Protein AF-A0A6C0EA85-F1 (afdb_monomer_lite)

Radius of gyration: 27.53 Å; chains: 1; boundin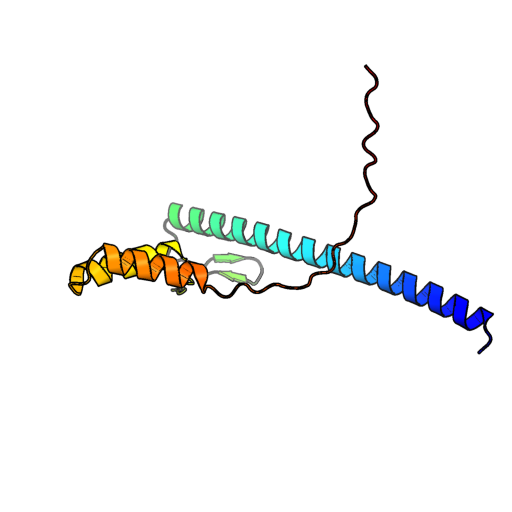g box: 64×63×74 Å

Structure (mmCIF, N/CA/C/O backbone):
data_AF-A0A6C0EA85-F1
#
_entry.id   AF-A0A6C0EA85-F1
#
loop_
_atom_site.group_PDB
_atom_site.id
_atom_site.type_symbol
_atom_site.label_atom_id
_atom_site.label_alt_id
_atom_site.label_comp_id
_atom_site.label_asym_id
_atom_site.label_entity_id
_atom_site.label_seq_id
_atom_site.pdbx_PDB_ins_code
_atom_site.Cartn_x
_atom_site.Cartn_y
_atom_site.Cartn_z
_atom_site.occupancy
_atom_site.B_iso_or_equiv
_atom_site.auth_seq_id
_atom_site.auth_comp_id
_atom_site.auth_asym_id
_atom_site.auth_atom_id
_atom_site.pdbx_PDB_model_num
ATOM 1 N N . MET A 1 1 ? 34.784 -7.554 -34.253 1.00 59.62 1 MET A N 1
ATOM 2 C CA . MET A 1 1 ? 33.669 -6.626 -34.533 1.00 59.62 1 MET A CA 1
ATOM 3 C C . MET A 1 1 ? 34.248 -5.266 -34.846 1.00 59.62 1 MET A C 1
ATOM 5 O O . MET A 1 1 ? 35.192 -4.867 -34.167 1.00 59.62 1 MET A O 1
ATOM 9 N N . SER A 1 2 ? 33.748 -4.590 -35.878 1.00 88.00 2 SER A N 1
ATOM 10 C CA . SER A 1 2 ? 34.237 -3.248 -36.215 1.00 88.00 2 SER A CA 1
ATOM 11 C C . SER A 1 2 ? 33.646 -2.200 -35.268 1.00 88.00 2 SER A C 1
ATOM 13 O O . SER A 1 2 ? 32.579 -2.397 -34.689 1.00 88.00 2 SER A O 1
ATOM 15 N N . GLU A 1 3 ? 34.315 -1.058 -35.119 1.00 86.94 3 GLU A N 1
ATOM 16 C CA . GLU A 1 3 ? 33.818 0.051 -34.295 1.00 86.94 3 GLU A CA 1
ATOM 17 C C . GLU A 1 3 ? 32.423 0.533 -34.742 1.00 86.94 3 GLU A C 1
ATOM 19 O O . GLU A 1 3 ? 31.570 0.859 -33.914 1.00 86.94 3 GLU A O 1
ATOM 24 N N . ALA A 1 4 ? 32.159 0.522 -36.052 1.00 87.00 4 ALA A N 1
ATOM 25 C CA . ALA A 1 4 ? 30.866 0.895 -36.621 1.00 87.00 4 ALA A CA 1
ATOM 26 C C . ALA A 1 4 ? 29.755 -0.101 -36.246 1.00 87.00 4 ALA A C 1
ATOM 28 O O . ALA A 1 4 ? 28.632 0.297 -35.933 1.00 87.00 4 ALA A O 1
ATOM 29 N N . GLU A 1 5 ? 30.078 -1.392 -36.223 1.00 90.25 5 GLU A N 1
ATOM 30 C CA . GLU A 1 5 ? 29.161 -2.453 -35.812 1.00 90.25 5 GLU A CA 1
ATOM 31 C C . GLU A 1 5 ? 28.829 -2.354 -34.318 1.00 90.25 5 GLU A C 1
ATOM 33 O O . GLU A 1 5 ? 27.658 -2.395 -33.940 1.00 90.25 5 GLU A O 1
ATOM 38 N N . THR A 1 6 ? 29.834 -2.097 -33.477 1.00 89.44 6 THR A N 1
ATOM 39 C CA . THR A 1 6 ? 29.648 -1.874 -32.036 1.00 89.44 6 THR A CA 1
ATOM 40 C C . THR A 1 6 ? 28.769 -0.652 -31.754 1.00 89.44 6 THR A C 1
ATOM 42 O O . THR A 1 6 ? 27.863 -0.728 -30.924 1.00 89.44 6 THR A O 1
ATOM 45 N N . LYS A 1 7 ? 28.966 0.467 -32.470 1.00 89.50 7 LYS A N 1
ATOM 46 C CA . LYS A 1 7 ? 28.119 1.670 -32.333 1.00 89.50 7 LYS A CA 1
ATOM 47 C C . LYS A 1 7 ? 26.664 1.404 -32.728 1.00 89.50 7 LYS A C 1
ATOM 49 O O . LYS A 1 7 ? 25.753 1.888 -32.055 1.00 89.50 7 LYS A O 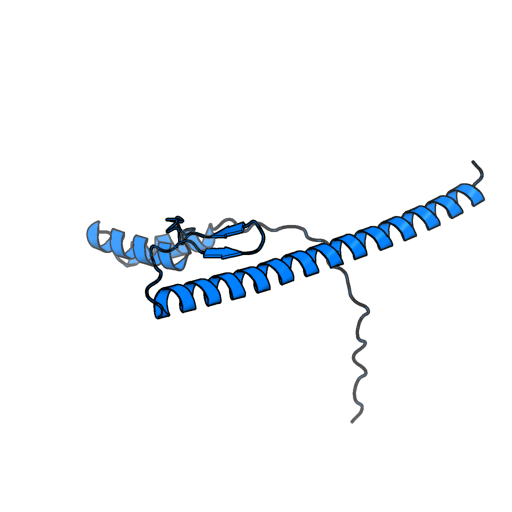1
ATOM 54 N N . ARG A 1 8 ? 26.430 0.610 -33.778 1.00 94.25 8 ARG A N 1
ATOM 55 C CA . ARG A 1 8 ? 25.077 0.210 -34.199 1.00 94.25 8 ARG A CA 1
ATOM 56 C C . ARG A 1 8 ? 24.386 -0.643 -33.135 1.00 94.25 8 ARG A C 1
ATO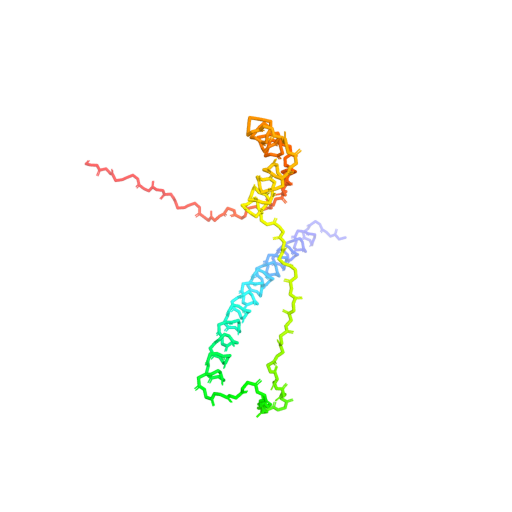M 58 O O . ARG A 1 8 ? 23.264 -0.324 -32.744 1.00 94.25 8 ARG A O 1
ATOM 65 N N . LEU A 1 9 ? 25.073 -1.674 -32.641 1.00 93.81 9 LEU A N 1
ATOM 66 C CA . LEU A 1 9 ? 24.553 -2.580 -31.613 1.00 93.81 9 LEU A CA 1
ATOM 67 C C . LEU A 1 9 ? 24.247 -1.841 -30.308 1.00 93.81 9 LEU A C 1
ATOM 69 O O . LEU A 1 9 ? 23.198 -2.063 -29.709 1.00 93.81 9 LEU A O 1
ATOM 73 N N . LEU A 1 10 ? 25.106 -0.899 -29.908 1.00 88.69 10 LEU A N 1
ATOM 74 C CA . LEU A 1 10 ? 24.850 -0.041 -28.753 1.00 88.69 10 LEU A CA 1
ATOM 75 C C . LEU A 1 10 ? 23.571 0.788 -28.941 1.00 88.69 10 LEU A C 1
ATOM 77 O O . LEU A 1 10 ? 22.728 0.838 -28.048 1.00 88.69 10 LEU A O 1
ATOM 81 N N . GLY A 1 11 ? 23.389 1.405 -30.111 1.00 92.94 11 GLY A N 1
ATOM 82 C CA . GLY A 1 11 ? 22.188 2.188 -30.405 1.00 92.94 11 GLY A CA 1
ATOM 83 C C . GLY A 1 11 ? 20.902 1.353 -30.433 1.00 92.94 11 GLY A C 1
ATOM 84 O O . GLY A 1 11 ? 19.840 1.838 -30.043 1.00 92.94 11 GLY A O 1
ATOM 85 N N . GLU A 1 12 ? 20.959 0.104 -30.896 1.00 94.81 12 GLU A N 1
ATOM 86 C CA . GLU A 1 12 ? 19.835 -0.844 -30.838 1.00 94.81 12 GLU A CA 1
ATOM 87 C C . GLU A 1 12 ? 19.538 -1.291 -29.400 1.00 94.81 12 GLU A C 1
ATOM 89 O O . GLU A 1 12 ? 18.375 -1.284 -28.986 1.00 94.81 12 GLU A O 1
ATOM 94 N N . ALA A 1 13 ? 20.573 -1.591 -28.613 1.00 86.81 13 ALA A N 1
ATOM 95 C CA . ALA A 1 13 ? 20.437 -1.986 -27.215 1.00 86.81 13 ALA A CA 1
ATOM 96 C C . ALA A 1 13 ? 19.820 -0.869 -26.360 1.00 86.81 13 ALA A C 1
ATOM 98 O O . ALA A 1 13 ? 18.867 -1.119 -25.626 1.00 86.81 13 ALA A O 1
ATOM 99 N N . VAL A 1 14 ? 20.291 0.376 -26.507 1.00 90.81 14 VAL A N 1
ATOM 100 C CA . VAL A 1 14 ? 19.754 1.534 -25.768 1.00 90.81 14 VAL A CA 1
ATOM 101 C C . VAL A 1 14 ? 18.287 1.784 -26.120 1.00 90.81 14 VAL A C 1
ATOM 103 O O . VAL A 1 14 ? 17.464 1.972 -25.226 1.00 90.81 14 VAL A O 1
ATOM 106 N N . ARG A 1 15 ? 17.921 1.736 -27.408 1.00 94.44 15 ARG A N 1
ATOM 107 C CA . ARG A 1 15 ? 16.521 1.907 -27.838 1.00 94.44 15 ARG A CA 1
ATOM 108 C C . ARG A 1 15 ? 15.617 0.802 -27.300 1.00 94.44 15 ARG A C 1
ATOM 110 O O . ARG A 1 15 ? 14.520 1.094 -26.830 1.00 94.44 15 ARG A O 1
ATOM 117 N N . SER A 1 16 ? 16.090 -0.442 -27.339 1.00 92.19 16 SER A N 1
ATOM 118 C CA . SER A 1 16 ? 15.349 -1.596 -26.821 1.00 92.19 16 SER A CA 1
ATOM 119 C C . SER A 1 16 ? 15.153 -1.498 -25.311 1.00 92.19 16 SER A C 1
ATOM 121 O O . SER A 1 16 ? 14.049 -1.723 -24.822 1.00 92.19 16 SER A O 1
ATOM 123 N N . TRP A 1 17 ? 16.190 -1.086 -24.577 1.00 92.88 17 TRP A N 1
ATOM 124 C CA . TRP A 1 17 ? 16.109 -0.874 -23.135 1.00 92.88 17 TRP A CA 1
ATOM 125 C C . TRP A 1 17 ? 15.090 0.215 -22.778 1.00 92.88 17 TRP A C 1
ATOM 127 O O . TRP A 1 17 ? 14.185 -0.046 -21.995 1.00 92.88 17 TRP A O 1
ATOM 137 N N . ILE A 1 18 ? 15.154 1.390 -23.422 1.00 94.56 18 ILE A N 1
ATOM 138 C CA . ILE A 1 18 ? 14.193 2.486 -23.192 1.00 94.56 18 ILE A CA 1
ATOM 139 C C . ILE A 1 18 ? 12.760 2.039 -23.512 1.00 94.56 18 ILE A C 1
ATOM 141 O O . ILE A 1 18 ? 11.817 2.396 -22.807 1.00 94.56 18 ILE A O 1
ATOM 145 N N . HIS A 1 19 ? 12.569 1.277 -24.591 1.00 93.31 19 HIS A N 1
ATOM 146 C CA . HIS A 1 19 ? 11.250 0.770 -24.955 1.00 93.31 19 HIS A CA 1
ATOM 147 C C . HIS A 1 19 ? 10.682 -0.159 -23.874 1.00 93.31 19 HIS A C 1
ATOM 149 O O . HIS A 1 19 ? 9.546 0.039 -23.440 1.00 93.31 19 HIS A O 1
ATOM 155 N N . MET A 1 20 ? 11.480 -1.124 -23.411 1.00 93.19 20 MET A N 1
ATOM 156 C CA . MET A 1 20 ? 11.063 -2.069 -22.374 1.00 93.19 20 MET A CA 1
ATOM 157 C C . MET A 1 20 ? 10.836 -1.390 -21.023 1.00 93.19 20 MET A C 1
ATOM 159 O O . MET A 1 20 ? 9.870 -1.717 -20.342 1.00 93.19 20 MET A O 1
ATOM 163 N N . ASP A 1 21 ? 11.663 -0.410 -20.662 1.00 93.81 21 ASP A N 1
ATOM 164 C CA . ASP A 1 21 ? 11.500 0.374 -19.436 1.00 93.81 21 ASP A CA 1
ATOM 165 C C . ASP A 1 21 ? 10.162 1.133 -19.428 1.00 93.81 21 ASP A C 1
ATOM 167 O O . ASP A 1 21 ? 9.355 0.978 -18.510 1.00 93.81 21 ASP A O 1
ATOM 171 N N . ASN A 1 22 ? 9.838 1.837 -20.520 1.00 92.56 22 ASN A N 1
ATOM 172 C CA . ASN A 1 22 ? 8.539 2.505 -20.659 1.00 92.56 22 ASN A CA 1
ATOM 173 C C . ASN A 1 22 ? 7.362 1.510 -20.626 1.00 92.56 22 ASN A C 1
ATOM 175 O O . ASN A 1 22 ? 6.285 1.833 -20.121 1.00 92.56 22 ASN A O 1
ATOM 179 N N . LEU A 1 23 ? 7.532 0.304 -21.175 1.00 93.81 23 LEU A N 1
ATOM 180 C CA . LEU A 1 23 ? 6.498 -0.732 -21.157 1.00 93.81 23 LEU A CA 1
ATOM 181 C C . LEU A 1 23 ? 6.262 -1.264 -19.736 1.00 93.81 23 LEU A C 1
ATOM 183 O O . LEU A 1 23 ? 5.111 -1.394 -19.315 1.00 93.81 23 LEU A O 1
ATOM 187 N N . CYS A 1 24 ? 7.331 -1.484 -18.969 1.00 92.06 24 CYS A N 1
ATOM 188 C CA . CYS A 1 24 ? 7.261 -1.831 -17.552 1.00 92.06 24 CYS A CA 1
ATOM 189 C C . CYS A 1 24 ? 6.585 -0.729 -16.724 1.00 92.06 24 CYS A C 1
ATOM 191 O O . CYS A 1 24 ? 5.679 -1.034 -15.947 1.00 92.06 24 CYS A O 1
ATOM 193 N N . GLU A 1 25 ? 6.958 0.543 -16.921 1.00 89.75 25 GLU A N 1
ATOM 194 C CA . GLU A 1 25 ? 6.304 1.689 -16.268 1.00 89.75 25 GLU A CA 1
ATOM 195 C C . GLU A 1 25 ? 4.794 1.706 -16.565 1.00 89.75 25 GLU A C 1
ATOM 197 O O . GLU A 1 25 ? 3.965 1.800 -15.655 1.00 89.75 25 GLU A O 1
ATOM 202 N N . ASN A 1 26 ? 4.417 1.547 -17.836 1.00 92.62 26 ASN A N 1
ATOM 203 C CA . ASN A 1 26 ? 3.017 1.545 -18.254 1.00 92.62 26 ASN A CA 1
ATOM 204 C C . ASN A 1 26 ? 2.231 0.378 -17.649 1.00 92.62 26 ASN A C 1
ATOM 206 O O . ASN A 1 26 ? 1.133 0.587 -17.129 1.00 92.62 26 ASN A O 1
ATOM 210 N N . HIS A 1 27 ? 2.778 -0.839 -17.677 1.00 93.31 27 HIS A N 1
ATOM 211 C CA . HIS A 1 27 ? 2.140 -2.003 -17.063 1.00 93.31 27 HIS A CA 1
ATOM 212 C C . HIS A 1 27 ? 2.017 -1.860 -15.546 1.00 93.31 27 HIS A C 1
ATOM 214 O O . HIS A 1 27 ? 0.989 -2.239 -14.988 1.00 93.31 27 HIS A O 1
ATOM 220 N N . ALA A 1 28 ? 3.004 -1.264 -14.871 1.00 89.12 28 ALA A N 1
ATOM 221 C CA . ALA A 1 28 ? 2.913 -0.978 -13.444 1.00 89.12 28 ALA A CA 1
ATOM 222 C C . ALA A 1 28 ? 1.759 -0.009 -13.142 1.00 89.12 28 ALA A C 1
ATOM 224 O O . ALA A 1 28 ? 0.944 -0.275 -12.257 1.00 89.12 28 ALA A O 1
ATOM 225 N N . VAL A 1 29 ? 1.623 1.071 -13.921 1.00 91.56 29 VAL A N 1
ATOM 226 C CA . VAL A 1 29 ? 0.506 2.023 -13.791 1.00 91.56 29 VAL A CA 1
ATOM 227 C C . VAL A 1 29 ? -0.837 1.348 -14.073 1.00 91.56 29 VAL A C 1
ATOM 229 O O . VAL A 1 29 ? -1.786 1.537 -13.312 1.00 91.56 29 VAL A O 1
ATOM 232 N N . GLN A 1 30 ? -0.937 0.550 -15.138 1.00 91.06 30 GLN A N 1
ATOM 233 C CA . GLN A 1 30 ? -2.163 -0.179 -15.472 1.00 91.06 30 GLN A CA 1
ATOM 234 C C . GLN A 1 30 ? -2.540 -1.180 -14.379 1.00 91.06 30 GLN A C 1
ATOM 236 O O . GLN A 1 30 ? -3.700 -1.231 -13.982 1.00 91.06 30 GLN A O 1
ATOM 241 N N . ALA A 1 31 ? -1.572 -1.925 -13.845 1.00 90.56 31 ALA A N 1
ATOM 242 C CA . ALA A 1 31 ? -1.799 -2.875 -12.764 1.00 90.56 31 ALA A CA 1
ATOM 243 C C . ALA A 1 31 ? -2.272 -2.174 -11.485 1.00 90.56 31 ALA A C 1
ATOM 245 O O . ALA A 1 31 ? -3.205 -2.648 -10.838 1.00 90.56 31 ALA A O 1
ATOM 246 N N . THR A 1 32 ? -1.674 -1.036 -11.124 1.00 88.44 32 THR A N 1
ATOM 247 C CA . THR A 1 32 ? -2.113 -0.237 -9.971 1.00 88.44 32 THR A CA 1
ATOM 248 C C . THR A 1 32 ? -3.536 0.279 -10.166 1.00 88.44 32 THR A C 1
ATOM 250 O O . THR A 1 32 ? -4.386 0.021 -9.318 1.00 88.44 32 THR A O 1
ATOM 253 N N . LYS A 1 33 ? -3.847 0.881 -11.322 1.00 89.56 33 LYS A N 1
ATOM 254 C CA . LYS A 1 33 ? -5.211 1.333 -11.642 1.00 89.56 33 LYS A CA 1
ATOM 255 C C . LYS A 1 33 ? -6.222 0.188 -11.630 1.00 89.56 33 LYS A C 1
ATOM 257 O O . LYS A 1 33 ? -7.312 0.332 -11.088 1.00 89.56 33 LYS A O 1
ATOM 262 N N . ALA A 1 34 ? -5.871 -0.967 -12.195 1.00 87.69 34 ALA A N 1
ATOM 263 C CA . ALA A 1 34 ? -6.732 -2.144 -12.187 1.00 87.69 34 ALA A CA 1
ATOM 264 C C . ALA A 1 34 ? -6.995 -2.644 -10.758 1.00 87.69 34 ALA A C 1
ATOM 266 O O . ALA A 1 34 ? -8.123 -3.015 -10.441 1.00 87.69 34 ALA A O 1
ATOM 267 N N . ARG A 1 35 ? -5.988 -2.610 -9.872 1.00 85.31 35 ARG A N 1
ATOM 268 C CA . ARG A 1 35 ? -6.153 -2.943 -8.446 1.00 85.31 35 ARG A CA 1
ATOM 269 C C . ARG A 1 35 ? -7.051 -1.944 -7.720 1.00 85.31 35 ARG A C 1
ATOM 271 O O . ARG A 1 35 ? -7.906 -2.379 -6.959 1.00 85.31 35 ARG A O 1
ATOM 278 N N . GLU A 1 36 ? -6.898 -0.646 -7.972 1.00 81.62 36 GLU A N 1
ATOM 279 C CA . GLU A 1 36 ? -7.760 0.401 -7.401 1.00 81.62 36 GLU A CA 1
ATOM 280 C C . GLU A 1 36 ? -9.220 0.233 -7.843 1.00 81.62 36 GLU A C 1
ATOM 282 O O . GLU A 1 36 ? -10.128 0.228 -7.013 1.00 81.62 36 GLU A O 1
ATOM 287 N N . ILE A 1 37 ? -9.448 0.027 -9.144 1.00 84.81 37 ILE A N 1
ATOM 288 C CA . ILE A 1 37 ? -10.783 -0.209 -9.709 1.00 84.81 37 ILE A CA 1
ATOM 289 C C . ILE A 1 37 ? -11.384 -1.501 -9.147 1.00 84.81 37 ILE A C 1
ATOM 291 O O . ILE A 1 37 ? -12.544 -1.508 -8.736 1.00 84.81 37 ILE A O 1
ATOM 295 N N . ARG A 1 38 ? -10.596 -2.583 -9.062 1.00 86.94 38 ARG A N 1
ATOM 296 C CA . ARG A 1 38 ? -11.028 -3.834 -8.427 1.00 86.94 38 ARG A CA 1
ATOM 297 C C . ARG A 1 38 ? -11.435 -3.599 -6.972 1.00 86.94 38 ARG A C 1
ATOM 299 O O . ARG A 1 38 ? -12.502 -4.058 -6.587 1.00 86.94 38 ARG A O 1
ATOM 306 N N . ALA A 1 39 ? -10.623 -2.894 -6.185 1.00 74.06 39 ALA A N 1
ATOM 307 C CA . ALA A 1 39 ? -10.920 -2.612 -4.780 1.00 74.06 39 ALA A CA 1
ATOM 308 C C . ALA A 1 39 ? -12.205 -1.787 -4.623 1.00 74.06 39 ALA A C 1
ATOM 310 O O . ALA A 1 39 ? -13.017 -2.068 -3.744 1.00 74.06 39 ALA A O 1
ATOM 311 N N . LYS A 1 40 ? -12.433 -0.814 -5.515 1.00 80.81 40 LYS A N 1
ATOM 312 C CA . LYS A 1 40 ? -13.690 -0.062 -5.567 1.00 80.81 40 LYS A CA 1
ATOM 313 C C . LYS A 1 40 ? -14.884 -0.983 -5.835 1.00 80.81 40 LYS A C 1
ATOM 315 O O . LYS A 1 40 ? -15.847 -0.955 -5.079 1.00 80.81 40 LYS A O 1
ATOM 320 N N . HIS A 1 41 ? -14.808 -1.828 -6.863 1.00 83.25 41 HIS A N 1
ATOM 321 C CA . HIS A 1 41 ? -15.887 -2.767 -7.181 1.00 83.25 41 HIS A CA 1
ATOM 322 C C . HIS A 1 41 ? -16.118 -3.811 -6.086 1.00 83.25 41 HIS A C 1
ATOM 324 O O . HIS A 1 41 ? -17.258 -4.191 -5.842 1.00 83.25 41 HIS A O 1
ATOM 330 N N . GLU A 1 42 ? -15.061 -4.253 -5.407 1.00 80.19 42 GLU A N 1
ATOM 331 C CA . GLU A 1 42 ? -15.154 -5.139 -4.246 1.00 80.19 42 GLU A CA 1
ATOM 332 C C . GLU A 1 42 ? -15.931 -4.464 -3.107 1.00 80.19 42 GLU A C 1
ATOM 334 O O . GLU A 1 42 ? -16.865 -5.052 -2.563 1.00 80.19 42 GLU A O 1
ATOM 339 N N . GLN A 1 43 ? -15.629 -3.198 -2.810 1.00 77.62 43 GLN A N 1
ATOM 340 C CA . GLN A 1 43 ? -16.357 -2.424 -1.806 1.00 77.62 43 GLN A CA 1
ATOM 341 C C . GLN A 1 43 ? -17.826 -2.184 -2.195 1.00 77.62 43 GLN A C 1
ATOM 343 O O . GLN A 1 43 ? -18.715 -2.316 -1.346 1.00 77.62 43 GLN A O 1
ATOM 348 N N . ASP A 1 44 ? -18.097 -1.862 -3.462 1.00 80.12 44 ASP A N 1
ATOM 349 C CA . ASP A 1 44 ? -19.458 -1.690 -3.984 1.00 80.12 44 ASP A CA 1
ATOM 350 C C . ASP A 1 44 ? -20.252 -3.003 -3.856 1.00 80.12 44 ASP A C 1
ATOM 352 O O . ASP A 1 44 ? -21.364 -3.011 -3.326 1.00 80.12 44 ASP A O 1
ATOM 356 N N . ALA A 1 45 ? -19.658 -4.135 -4.252 1.00 79.25 45 ALA A N 1
ATOM 357 C CA . ALA A 1 45 ? -20.272 -5.456 -4.142 1.00 79.25 45 ALA A CA 1
ATOM 358 C C . ALA A 1 45 ? -20.602 -5.817 -2.686 1.00 79.25 45 ALA A C 1
ATOM 360 O O . ALA A 1 45 ? -21.733 -6.205 -2.398 1.00 79.25 45 ALA A O 1
ATOM 361 N N . ILE A 1 46 ? -19.663 -5.616 -1.754 1.00 78.25 46 ILE A N 1
ATOM 362 C CA . ILE A 1 46 ? -19.896 -5.820 -0.315 1.00 78.25 46 ILE A CA 1
ATOM 363 C C . ILE A 1 46 ? -21.049 -4.938 0.181 1.00 78.25 46 ILE A C 1
ATOM 365 O O . ILE A 1 46 ? -21.891 -5.393 0.957 1.00 78.25 46 ILE A O 1
ATOM 369 N N . THR A 1 47 ? -21.105 -3.681 -0.265 1.00 78.81 47 THR A N 1
ATOM 370 C CA . THR A 1 47 ? -22.160 -2.734 0.123 1.00 78.81 47 THR A CA 1
ATOM 371 C C . THR A 1 47 ? -23.533 -3.216 -0.343 1.00 78.81 47 THR A C 1
ATOM 373 O O . THR A 1 47 ? -24.474 -3.240 0.452 1.00 78.81 47 THR A O 1
ATOM 376 N N . TYR A 1 48 ? -23.648 -3.674 -1.592 1.00 83.69 48 TYR A N 1
ATOM 377 C CA . TYR A 1 48 ? -24.900 -4.218 -2.121 1.00 83.69 48 TYR A CA 1
ATOM 378 C C . TYR A 1 48 ? -25.291 -5.545 -1.466 1.00 83.69 48 TYR A C 1
ATOM 380 O O . TYR A 1 48 ? -26.461 -5.730 -1.136 1.00 83.69 48 TYR A O 1
ATOM 388 N N . MET A 1 49 ? -24.334 -6.442 -1.206 1.00 79.12 49 MET A N 1
ATOM 389 C CA . MET A 1 49 ? -24.594 -7.696 -0.488 1.00 79.12 49 MET A CA 1
ATOM 390 C C . MET A 1 49 ? -25.180 -7.436 0.902 1.00 79.12 49 MET A C 1
ATOM 392 O O . MET A 1 49 ? -26.176 -8.058 1.266 1.00 79.12 49 MET A O 1
ATOM 396 N N . LYS A 1 50 ? -24.627 -6.468 1.640 1.00 77.50 50 LYS A N 1
ATOM 397 C CA . LYS A 1 50 ? -25.149 -6.062 2.953 1.00 77.50 50 LYS A CA 1
ATOM 398 C C . LYS A 1 50 ? -26.529 -5.415 2.858 1.00 77.50 50 LYS A C 1
ATOM 400 O O . LYS A 1 50 ? -27.415 -5.746 3.643 1.00 77.50 50 LYS A O 1
ATOM 405 N N . ALA A 1 51 ? -26.742 -4.522 1.888 1.00 84.56 51 ALA A N 1
ATOM 406 C CA . ALA A 1 51 ? -28.039 -3.872 1.678 1.00 84.56 51 ALA A CA 1
ATOM 407 C C . ALA A 1 51 ? -29.156 -4.887 1.370 1.00 84.56 51 ALA A C 1
ATOM 409 O O . ALA A 1 51 ? -30.289 -4.723 1.820 1.00 84.56 51 ALA A O 1
ATOM 410 N N . LEU A 1 52 ? -28.820 -5.961 0.652 1.00 87.94 52 LEU A N 1
ATOM 411 C CA . LEU A 1 52 ? -29.731 -7.053 0.305 1.00 87.94 52 LEU A CA 1
ATOM 412 C C . LEU A 1 52 ? -29.783 -8.176 1.358 1.00 87.94 52 LEU A C 1
ATOM 414 O O . LEU A 1 52 ? -30.516 -9.143 1.168 1.00 87.94 52 LEU A O 1
ATOM 418 N N . LYS A 1 53 ? -29.050 -8.053 2.476 1.00 83.75 53 LYS A N 1
ATOM 419 C CA . LYS A 1 53 ? -28.944 -9.067 3.546 1.00 83.75 53 LYS A CA 1
ATOM 420 C C . LYS A 1 53 ? -28.445 -10.434 3.053 1.00 83.75 53 LYS A C 1
ATOM 422 O O . LYS A 1 53 ? -28.873 -11.482 3.532 1.00 83.75 53 LYS A O 1
ATOM 427 N N . TYR A 1 54 ? -27.516 -10.427 2.102 1.00 80.44 54 TYR A N 1
ATOM 428 C CA . TYR A 1 54 ? -26.871 -11.613 1.524 1.00 80.44 54 TYR A CA 1
ATOM 429 C C . TYR A 1 54 ? -25.555 -11.977 2.220 1.00 80.44 54 TYR A C 1
ATOM 431 O O . TYR A 1 54 ? -24.661 -12.561 1.615 1.00 80.44 54 TYR A O 1
ATOM 439 N N . ASP A 1 55 ? -25.436 -11.665 3.510 1.00 69.94 55 ASP A N 1
ATOM 440 C CA . ASP A 1 55 ? -24.193 -11.797 4.281 1.00 69.94 55 ASP A CA 1
ATOM 441 C C . ASP A 1 55 ? -23.675 -13.244 4.383 1.00 69.94 55 ASP A C 1
ATOM 443 O O . ASP A 1 55 ? -22.505 -13.458 4.684 1.00 69.94 55 ASP A O 1
ATOM 447 N N . LYS A 1 56 ? -24.544 -14.236 4.139 1.00 71.12 56 LYS A N 1
ATOM 448 C CA . LYS A 1 56 ? -24.231 -15.678 4.154 1.00 71.12 56 LYS A CA 1
ATOM 449 C C . LYS A 1 56 ? -24.368 -16.346 2.780 1.00 71.12 56 LYS A C 1
ATOM 451 O O . LYS A 1 56 ? -24.329 -17.570 2.694 1.00 71.12 56 LYS A O 1
ATOM 456 N N . SER A 1 57 ? -24.596 -15.566 1.725 1.00 70.94 57 SER A N 1
ATOM 457 C CA . SER A 1 57 ? -24.851 -16.085 0.380 1.00 70.94 57 SER A CA 1
ATOM 458 C C . SER A 1 57 ? -23.563 -16.142 -0.439 1.00 70.94 57 SER A C 1
ATOM 460 O O . SER A 1 57 ? -22.728 -15.241 -0.370 1.00 70.94 57 SER A O 1
ATOM 462 N N . THR A 1 58 ? -23.431 -17.175 -1.268 1.00 67.62 58 THR A N 1
ATOM 463 C CA . THR A 1 58 ? -22.367 -17.294 -2.268 1.00 67.62 58 THR A CA 1
ATOM 464 C C . THR A 1 58 ? -22.844 -16.741 -3.610 1.00 67.62 58 THR A C 1
ATOM 466 O O . THR A 1 58 ? -23.966 -17.004 -4.044 1.00 67.62 58 THR A O 1
ATOM 469 N N . ILE A 1 59 ? -22.003 -15.948 -4.277 1.00 72.25 59 ILE A N 1
ATOM 470 C CA . ILE A 1 59 ? -22.291 -15.382 -5.602 1.00 72.25 59 ILE A CA 1
ATOM 471 C C . ILE A 1 59 ? -21.406 -16.085 -6.626 1.00 72.25 59 ILE A C 1
ATOM 473 O O . ILE A 1 59 ? -20.185 -16.086 -6.491 1.00 72.25 59 ILE A O 1
ATOM 477 N N . GLN A 1 60 ? -22.009 -16.654 -7.669 1.00 72.62 60 GLN A N 1
ATOM 478 C CA . GLN A 1 60 ? -21.287 -17.320 -8.751 1.00 72.62 60 GLN A CA 1
ATOM 479 C C . GLN A 1 60 ? -21.459 -16.553 -10.063 1.00 72.62 60 GLN A C 1
ATOM 481 O O . GLN A 1 60 ? -22.581 -16.328 -10.512 1.00 72.62 60 GLN A O 1
ATOM 486 N N . VAL A 1 61 ? -20.348 -16.168 -10.695 1.00 73.94 61 VAL A N 1
ATOM 487 C CA . VAL A 1 61 ? -20.339 -15.483 -11.999 1.00 73.94 61 VAL A CA 1
ATOM 488 C C . VAL A 1 61 ? -19.177 -16.012 -12.835 1.00 73.94 61 VAL A C 1
ATOM 490 O O . VAL A 1 61 ? -18.036 -15.994 -12.383 1.00 73.94 61 VAL A O 1
ATOM 493 N N . SER A 1 62 ? -19.460 -16.480 -14.056 1.00 68.19 62 SER A N 1
ATOM 494 C CA . SER A 1 62 ? -18.467 -16.845 -15.088 1.00 68.19 62 SER A CA 1
ATOM 495 C C . SER A 1 62 ? -17.254 -17.646 -14.582 1.00 68.19 62 SER A C 1
ATOM 497 O O . SER A 1 62 ? -16.110 -17.309 -14.874 1.00 68.19 62 SER A O 1
ATOM 499 N N . GLY A 1 63 ? -17.497 -18.707 -13.806 1.00 67.69 63 GLY A N 1
ATOM 500 C CA . GLY A 1 63 ? -16.447 -19.601 -13.296 1.00 67.69 63 GLY A CA 1
ATOM 501 C C . GLY A 1 63 ? -15.779 -19.166 -11.986 1.00 67.69 63 GLY A C 1
ATOM 502 O O . GLY A 1 63 ? -14.947 -19.905 -11.470 1.00 67.69 63 GLY A O 1
ATOM 503 N N . ALA A 1 64 ? -16.159 -18.023 -11.411 1.00 67.31 64 ALA A N 1
ATOM 504 C CA . ALA A 1 64 ? -15.731 -17.599 -10.081 1.00 67.31 64 ALA A CA 1
ATOM 505 C C . ALA A 1 64 ? -16.870 -17.752 -9.063 1.00 67.31 64 ALA A C 1
ATOM 507 O O . ALA A 1 64 ? -18.022 -17.435 -9.364 1.00 67.31 64 ALA A O 1
ATOM 508 N N . VAL A 1 65 ? -16.536 -18.211 -7.854 1.00 68.75 65 VAL A N 1
ATOM 509 C CA . VAL A 1 65 ? -17.432 -18.237 -6.688 1.00 68.75 65 VAL A CA 1
ATOM 510 C C . VAL A 1 65 ? -16.876 -17.265 -5.655 1.00 68.75 65 VAL A C 1
ATOM 512 O O . VAL A 1 65 ? -15.706 -17.349 -5.285 1.00 68.75 65 VAL A O 1
ATOM 515 N N . LEU A 1 66 ? -17.708 -16.327 -5.218 1.00 68.94 66 LEU A N 1
ATOM 516 C CA . LEU A 1 66 ? -17.380 -15.308 -4.232 1.00 68.94 66 LEU A CA 1
ATOM 517 C C . LEU A 1 66 ? -18.195 -15.554 -2.964 1.00 68.94 66 LEU A C 1
ATOM 519 O O . LEU A 1 66 ? -19.411 -15.739 -3.018 1.00 68.94 66 LEU A O 1
ATOM 523 N N . GLU A 1 67 ? -17.515 -15.522 -1.826 1.00 66.94 67 GLU A N 1
ATOM 524 C CA . GLU A 1 67 ? -18.106 -15.604 -0.494 1.00 66.94 67 GLU A CA 1
ATOM 525 C C . GLU A 1 67 ? -17.563 -14.450 0.348 1.00 66.94 67 GLU A C 1
ATOM 527 O O . GLU A 1 67 ? -16.376 -14.111 0.272 1.00 66.94 67 GLU A O 1
ATOM 532 N N . LEU A 1 68 ? -18.429 -13.834 1.150 1.00 64.88 68 LEU A N 1
ATOM 533 C CA . LEU A 1 68 ? -18.030 -12.753 2.037 1.00 64.88 68 LEU A CA 1
ATOM 534 C C . LEU A 1 68 ? -17.289 -13.341 3.244 1.00 64.88 68 LEU A C 1
ATOM 536 O O . LEU A 1 68 ? -17.892 -13.910 4.147 1.00 64.88 68 LEU A O 1
ATOM 540 N N . GLN A 1 69 ? -15.963 -13.207 3.255 1.00 63.25 69 GLN A N 1
ATOM 541 C CA . GLN A 1 69 ? -15.121 -13.683 4.351 1.00 63.25 69 GLN A CA 1
ATOM 542 C C . GLN A 1 69 ? -14.595 -12.525 5.191 1.00 63.25 69 GLN A C 1
ATOM 544 O O . GLN A 1 69 ? -13.966 -11.593 4.686 1.00 63.25 69 GLN A O 1
ATOM 549 N N . THR A 1 70 ? -14.781 -12.622 6.504 1.00 54.53 70 THR A N 1
ATOM 550 C CA . THR A 1 70 ? -14.164 -11.698 7.455 1.00 54.53 70 THR A CA 1
ATOM 551 C C . THR A 1 70 ? -12.735 -12.146 7.722 1.00 54.53 70 THR A C 1
ATOM 553 O O . THR A 1 70 ? -12.504 -13.174 8.355 1.00 54.53 70 THR A O 1
ATOM 556 N N . LYS A 1 71 ? -11.758 -11.365 7.262 1.00 60.81 71 LYS A N 1
ATOM 557 C CA . LYS A 1 71 ? -10.351 -11.553 7.627 1.00 60.81 71 LYS A CA 1
ATOM 558 C C . LYS A 1 71 ? -9.972 -10.538 8.694 1.00 60.81 71 LYS A C 1
ATOM 560 O O . LYS A 1 71 ? -10.081 -9.335 8.470 1.00 60.81 71 LYS A O 1
ATOM 565 N N . SER A 1 72 ? -9.511 -11.026 9.842 1.00 49.25 72 SER A N 1
ATOM 566 C CA . SER A 1 72 ? -8.849 -10.179 10.832 1.00 49.25 72 SER A CA 1
ATOM 567 C C . SER A 1 72 ? -7.443 -9.881 10.325 1.00 49.25 72 SER A C 1
ATOM 569 O O . SER A 1 72 ? -6.597 -10.772 10.262 1.00 49.25 72 SER A O 1
ATOM 571 N N . VAL A 1 73 ? -7.215 -8.646 9.893 1.00 52.56 73 VAL A N 1
ATOM 572 C CA . VAL A 1 73 ? -5.887 -8.169 9.510 1.00 52.56 73 VAL A CA 1
ATOM 573 C C . VAL A 1 73 ? -5.392 -7.293 10.648 1.00 52.56 73 VAL A C 1
ATOM 575 O O . VAL A 1 73 ? -6.021 -6.285 10.971 1.00 52.56 73 VAL A O 1
ATOM 578 N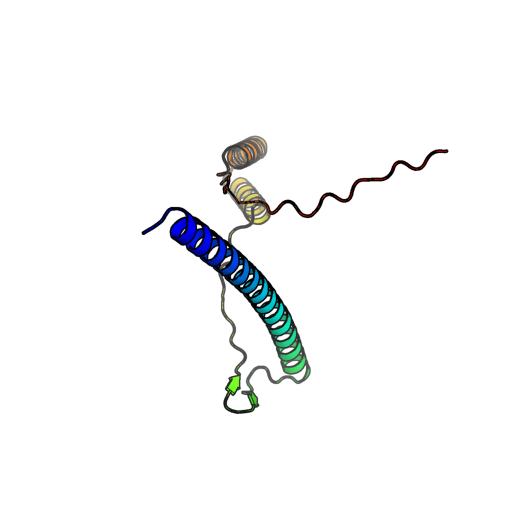 N . ALA A 1 74 ? -4.276 -7.677 11.269 1.00 56.12 74 ALA A N 1
ATOM 579 C CA . ALA A 1 74 ? -3.606 -6.817 12.231 1.00 56.12 74 ALA A CA 1
ATOM 580 C C . ALA A 1 74 ? -3.170 -5.539 11.502 1.00 56.12 74 ALA A C 1
ATOM 582 O O . ALA A 1 74 ? -2.344 -5.590 10.589 1.00 56.12 74 ALA A O 1
ATOM 583 N N . SER A 1 75 ? -3.759 -4.397 11.863 1.00 60.28 75 SER A N 1
ATOM 584 C CA . SER A 1 75 ? -3.300 -3.116 11.335 1.00 60.28 75 SER A CA 1
ATOM 585 C C . SER A 1 75 ? -1.854 -2.915 11.766 1.00 60.28 75 SER A C 1
ATOM 587 O O . SER A 1 75 ? -1.532 -3.091 12.943 1.00 60.28 75 SER A O 1
ATOM 589 N N . ALA A 1 76 ? -0.992 -2.496 10.837 1.00 66.69 76 ALA A N 1
ATOM 590 C CA . ALA A 1 76 ? 0.312 -1.981 11.223 1.00 66.69 76 ALA A CA 1
ATOM 591 C C . ALA A 1 76 ? 0.090 -0.850 12.248 1.00 66.69 76 ALA A C 1
ATOM 593 O O . ALA A 1 76 ? -0.799 -0.011 12.033 1.00 66.69 76 ALA A O 1
ATOM 594 N N . PRO A 1 77 ? 0.830 -0.835 13.368 1.00 71.50 77 PRO A N 1
ATOM 595 C CA . PRO A 1 77 ? 0.662 0.189 14.383 1.00 71.50 77 PRO A CA 1
ATOM 596 C C . PRO A 1 77 ? 1.042 1.536 13.770 1.00 71.50 77 PRO A C 1
ATOM 598 O O . PRO A 1 77 ? 2.202 1.803 13.453 1.00 71.50 77 PRO A O 1
ATOM 601 N N . THR A 1 78 ? 0.039 2.380 13.543 1.00 82.12 78 THR A N 1
ATOM 602 C CA . THR A 1 78 ? 0.277 3.757 13.115 1.00 82.12 78 THR A CA 1
ATOM 603 C C . THR A 1 78 ? 0.879 4.534 14.278 1.00 82.12 78 THR A C 1
ATOM 605 O O . THR A 1 78 ? 0.656 4.207 15.443 1.00 82.12 78 THR A O 1
ATOM 608 N N . TRP A 1 79 ? 1.627 5.597 13.986 1.00 80.69 79 TRP A N 1
ATOM 609 C CA . TRP A 1 79 ? 2.199 6.433 15.043 1.00 80.69 79 TRP A CA 1
ATOM 610 C C . TRP A 1 79 ? 1.122 6.983 15.994 1.00 80.69 79 TRP A C 1
ATOM 612 O O . TRP A 1 79 ? 1.264 6.886 17.207 1.00 80.69 79 TRP A O 1
ATOM 622 N N . GLY A 1 80 ? -0.016 7.434 15.454 1.00 82.12 80 GLY A N 1
ATOM 623 C CA . GLY A 1 80 ? -1.144 7.894 16.270 1.00 82.12 80 GLY A CA 1
ATOM 624 C C . GLY A 1 80 ? -1.821 6.791 17.096 1.00 82.12 80 GLY A C 1
ATOM 625 O O . GLY A 1 80 ? -2.464 7.094 18.097 1.00 82.12 80 GLY A O 1
ATOM 626 N N . PHE A 1 81 ? -1.689 5.518 16.707 1.00 82.88 81 PHE A N 1
ATOM 627 C CA . PHE A 1 81 ? -2.097 4.388 17.546 1.00 82.88 81 PHE A CA 1
ATOM 628 C C . PHE A 1 81 ? -1.103 4.181 18.697 1.00 82.88 81 PHE A C 1
ATOM 630 O O . PHE A 1 81 ? -1.518 4.111 19.848 1.00 82.88 81 PHE A O 1
ATOM 637 N N . LEU A 1 82 ? 0.203 4.183 18.408 1.00 86.31 82 LEU A N 1
ATOM 638 C CA . LEU A 1 82 ? 1.255 4.046 19.423 1.00 86.31 82 LEU A CA 1
ATOM 639 C C . LEU A 1 82 ? 1.196 5.156 20.478 1.00 86.31 82 LEU A C 1
ATOM 641 O O . LEU A 1 82 ? 1.295 4.865 21.664 1.00 86.31 82 LEU A O 1
ATOM 645 N N . GLU A 1 83 ? 0.986 6.412 20.075 1.00 87.38 83 GLU A N 1
ATOM 646 C CA . GLU A 1 83 ? 0.829 7.533 21.011 1.00 87.38 83 GLU A CA 1
ATOM 647 C C . GLU A 1 83 ? -0.330 7.308 21.986 1.00 87.38 83 GLU A C 1
ATOM 649 O O . GLU A 1 83 ? -0.162 7.474 23.194 1.00 87.38 83 GLU A O 1
ATOM 654 N N . LYS A 1 84 ? -1.496 6.896 21.474 1.00 87.44 84 LYS A N 1
ATOM 655 C CA . LYS A 1 84 ? -2.684 6.633 22.297 1.00 87.44 84 LYS A CA 1
ATOM 656 C C . LYS A 1 84 ? -2.447 5.499 23.286 1.00 87.44 84 LYS A C 1
ATOM 658 O O . LYS A 1 84 ? -2.753 5.662 24.463 1.00 87.44 84 LYS A O 1
ATOM 663 N N . GLU A 1 85 ? -1.878 4.391 22.823 1.00 88.62 85 GLU A N 1
ATOM 664 C CA . GLU A 1 85 ? -1.610 3.223 23.666 1.00 88.62 85 GLU A CA 1
ATOM 665 C C . GLU A 1 85 ? -0.537 3.510 24.723 1.00 88.62 85 GLU A C 1
ATOM 667 O O . GLU A 1 85 ? -0.704 3.137 25.880 1.00 88.62 85 GLU A O 1
ATOM 672 N N . ILE A 1 86 ? 0.531 4.240 24.381 1.00 89.00 86 ILE A N 1
ATOM 673 C CA . ILE A 1 86 ? 1.579 4.634 25.337 1.00 89.00 86 ILE A CA 1
ATOM 674 C C . ILE A 1 86 ? 1.018 5.588 26.400 1.00 89.00 86 ILE A C 1
ATOM 676 O O . ILE A 1 86 ? 1.338 5.453 27.583 1.00 89.00 86 ILE A O 1
ATOM 680 N N . VAL A 1 87 ? 0.149 6.527 26.012 1.00 87.62 87 VAL A N 1
ATOM 681 C CA . VAL A 1 87 ? -0.534 7.414 26.965 1.00 87.62 87 VAL A CA 1
ATOM 682 C C . VAL A 1 87 ? -1.471 6.614 27.873 1.00 87.62 87 VAL A C 1
ATOM 684 O O . VAL A 1 87 ? -1.394 6.773 29.093 1.00 87.62 87 VAL A O 1
ATOM 687 N N . ALA A 1 88 ? -2.289 5.717 27.316 1.00 87.50 88 ALA A N 1
ATOM 688 C CA . ALA A 1 88 ? -3.192 4.857 28.082 1.00 87.50 88 ALA A CA 1
ATOM 689 C C . ALA A 1 88 ? -2.431 3.949 29.064 1.00 87.50 88 ALA A C 1
ATOM 691 O O . ALA A 1 88 ? -2.765 3.888 30.248 1.00 87.50 88 ALA A O 1
ATOM 692 N N . TRP A 1 89 ? -1.348 3.320 28.607 1.00 90.12 89 TRP A N 1
ATOM 693 C CA . TRP A 1 89 ? -0.455 2.523 29.443 1.00 90.12 89 TRP A CA 1
ATOM 694 C C . TRP A 1 89 ? 0.157 3.356 30.574 1.00 90.12 89 TRP A C 1
ATOM 696 O O . TRP A 1 89 ? 0.118 2.941 31.735 1.00 90.12 89 TRP A O 1
ATOM 706 N N . SER A 1 90 ? 0.654 4.560 30.273 1.00 88.31 90 SER A N 1
ATOM 707 C CA . SER A 1 90 ? 1.278 5.427 31.279 1.00 88.31 90 SER A CA 1
ATOM 708 C C . SER A 1 90 ? 0.309 5.857 32.383 1.00 88.31 90 SER A C 1
ATOM 710 O O . SER A 1 90 ? 0.698 5.890 33.551 1.00 88.31 90 SER A O 1
ATOM 712 N N . ALA A 1 91 ? -0.968 6.071 32.037 1.00 83.62 91 ALA A N 1
ATOM 713 C CA . ALA A 1 91 ? -2.024 6.399 32.991 1.00 83.62 91 ALA A CA 1
ATOM 714 C C . ALA A 1 91 ? -2.304 5.254 33.980 1.00 83.62 91 ALA A C 1
ATOM 716 O O . ALA A 1 91 ? -2.654 5.506 35.129 1.00 83.62 91 ALA A O 1
ATOM 717 N N . THR A 1 92 ? -2.114 4.001 33.554 1.00 88.12 92 THR A N 1
ATOM 718 C CA . THR A 1 92 ? -2.287 2.813 34.413 1.00 88.12 92 THR A CA 1
ATOM 719 C C . THR A 1 92 ? -1.024 2.419 35.183 1.00 88.12 92 THR A C 1
ATOM 721 O O . THR A 1 92 ? -1.118 1.751 36.209 1.00 88.12 92 THR A O 1
ATOM 724 N N . SER A 1 93 ? 0.152 2.852 34.723 1.00 82.44 93 SER A N 1
ATOM 725 C CA . SER A 1 93 ? 1.456 2.395 35.230 1.00 82.44 93 SER A CA 1
ATOM 726 C C . SER A 1 93 ? 2.117 3.358 36.223 1.00 82.44 93 SER A C 1
ATOM 728 O O . SER A 1 93 ? 3.238 3.112 36.661 1.00 82.44 93 SER A O 1
ATOM 730 N N . GLY A 1 94 ? 1.456 4.469 36.569 1.00 80.81 94 GLY A N 1
ATOM 731 C CA . GLY A 1 94 ? 1.984 5.467 37.510 1.00 80.81 94 GLY A CA 1
ATOM 732 C C . GLY A 1 94 ? 3.118 6.332 36.945 1.00 80.81 94 GLY A C 1
ATOM 733 O O . GLY A 1 94 ? 3.821 7.001 37.701 1.00 80.81 94 GLY A O 1
ATOM 734 N N . VAL A 1 95 ? 3.303 6.330 35.622 1.00 86.12 95 VAL A N 1
ATOM 735 C CA . VAL A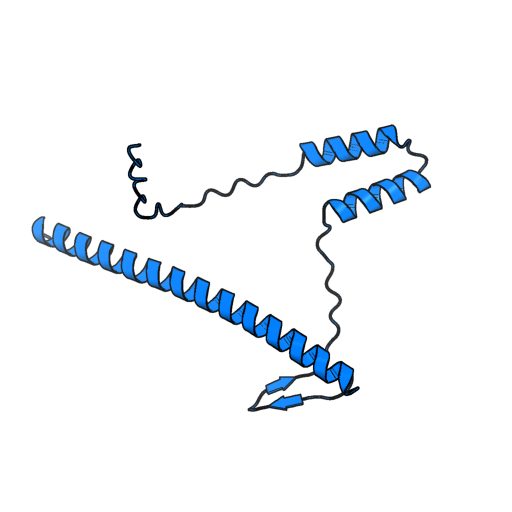 1 95 ? 4.292 7.163 34.928 1.00 86.12 95 VAL A CA 1
ATOM 736 C C . VAL A 1 95 ? 3.722 8.567 34.756 1.00 86.12 95 VAL A C 1
ATOM 738 O O . VAL A 1 95 ? 2.564 8.746 34.378 1.00 86.12 95 VAL A O 1
ATOM 741 N N . THR A 1 96 ? 4.532 9.589 35.030 1.00 86.12 96 THR A N 1
ATOM 742 C CA . THR A 1 96 ? 4.061 10.974 34.922 1.00 86.12 96 THR A CA 1
ATOM 743 C C . THR A 1 96 ? 3.836 11.371 33.455 1.00 86.12 96 THR A C 1
ATOM 745 O O . THR A 1 96 ? 4.613 10.966 32.585 1.00 86.12 96 THR A O 1
ATOM 748 N N . PRO A 1 97 ? 2.856 12.244 33.151 1.00 84.12 97 PRO A N 1
ATOM 749 C CA . PRO A 1 97 ? 2.614 12.720 31.784 1.00 84.12 97 PRO A CA 1
ATOM 750 C C . PRO A 1 97 ? 3.859 13.322 31.109 1.00 84.12 97 PRO A C 1
ATOM 752 O O . PRO A 1 97 ? 4.056 13.178 29.903 1.00 84.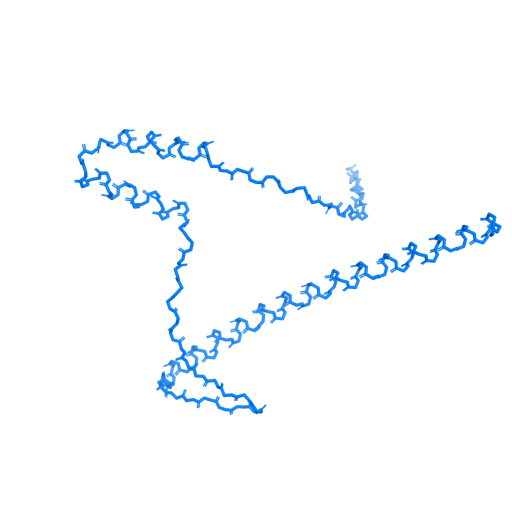12 97 PRO A O 1
ATOM 755 N N . VAL A 1 98 ? 4.739 13.950 31.897 1.00 85.88 98 VAL A N 1
ATOM 756 C CA . VAL A 1 98 ? 6.002 14.544 31.431 1.00 85.88 98 VAL A CA 1
ATOM 757 C C . VAL A 1 98 ? 6.985 13.474 30.944 1.00 85.88 98 VAL A C 1
ATOM 759 O O . VAL A 1 98 ? 7.625 13.651 29.904 1.00 85.88 98 VAL A O 1
ATOM 762 N N . GLN A 1 99 ? 7.090 12.348 31.655 1.00 86.00 99 GLN A N 1
ATOM 763 C CA . GLN A 1 99 ? 7.927 11.215 31.249 1.00 86.00 99 GLN A CA 1
ATOM 764 C C . GLN A 1 99 ? 7.375 10.552 29.986 1.00 86.00 99 GLN A C 1
ATOM 766 O O . GLN A 1 99 ? 8.136 10.295 29.054 1.00 86.00 99 GLN A O 1
ATOM 771 N N . THR A 1 100 ? 6.056 10.367 29.903 1.00 88.94 100 THR A N 1
ATOM 772 C CA . THR A 1 100 ? 5.385 9.827 28.712 1.00 88.94 100 THR A CA 1
ATOM 773 C C . THR A 1 100 ? 5.646 10.695 27.484 1.00 88.94 100 THR A C 1
ATOM 775 O O . THR A 1 100 ? 6.029 10.196 26.428 1.00 88.94 100 THR A O 1
ATOM 778 N N . GLN A 1 101 ? 5.510 12.015 27.617 1.00 87.31 101 GLN A N 1
ATOM 779 C CA . GLN A 1 101 ? 5.751 12.936 26.511 1.00 87.31 101 GLN A CA 1
ATOM 780 C C . GLN A 1 101 ? 7.233 13.012 26.120 1.00 87.31 101 GLN A C 1
ATOM 782 O O . GLN A 1 101 ? 7.551 13.174 24.941 1.00 87.31 101 GLN A O 1
ATOM 787 N N . SER A 1 102 ? 8.144 12.855 27.084 1.00 87.62 102 SER A N 1
ATOM 788 C CA . SER A 1 102 ? 9.583 12.753 26.816 1.00 87.62 102 SER A CA 1
ATOM 789 C C . SER A 1 102 ? 9.922 11.473 26.048 1.00 87.62 102 SER A C 1
ATOM 791 O O . SER A 1 102 ? 10.676 11.532 25.078 1.00 87.62 102 SER A O 1
ATOM 793 N N . LEU A 1 103 ? 9.306 10.343 26.410 1.00 87.69 103 LEU A N 1
ATOM 794 C CA . LEU A 1 103 ? 9.447 9.073 25.697 1.00 87.69 103 LEU A CA 1
ATOM 795 C C . LEU A 1 103 ? 8.908 9.163 24.264 1.00 87.69 103 LEU A C 1
ATOM 797 O O . LEU A 1 103 ? 9.590 8.746 23.333 1.00 87.69 103 LEU A O 1
ATOM 801 N N . LEU A 1 104 ? 7.725 9.751 24.064 1.00 89.69 104 LEU A N 1
ATOM 802 C CA . LEU A 1 104 ? 7.150 9.936 22.726 1.00 89.69 104 LEU A CA 1
ATOM 803 C C . LEU A 1 104 ? 8.032 10.826 21.842 1.00 89.69 104 LEU A C 1
ATOM 805 O O . LEU A 1 104 ? 8.276 10.489 20.685 1.00 89.69 104 LEU A O 1
ATOM 809 N N . LYS A 1 105 ? 8.572 11.924 22.390 1.00 88.06 105 LYS A N 1
ATOM 810 C CA . LYS A 1 105 ? 9.540 12.779 21.682 1.00 88.06 105 LYS A CA 1
ATOM 811 C C . LYS A 1 105 ? 10.811 12.016 21.316 1.00 88.06 105 LYS A C 1
ATOM 813 O O . LYS A 1 105 ? 11.300 12.158 20.198 1.00 88.06 105 LYS A O 1
ATOM 818 N N . TRP A 1 106 ? 11.329 11.204 22.236 1.00 88.12 106 TRP A N 1
ATOM 819 C CA . TRP A 1 106 ? 12.511 10.384 21.994 1.00 88.12 106 TRP A CA 1
ATOM 820 C C . TRP A 1 106 ? 12.258 9.362 20.880 1.00 88.12 106 TRP A C 1
ATOM 822 O O . TRP A 1 106 ? 13.015 9.321 19.915 1.00 88.12 106 TRP A O 1
ATOM 832 N N . LEU A 1 107 ? 11.155 8.615 20.945 1.00 87.38 107 LEU A N 1
ATOM 833 C CA . LEU A 1 107 ? 10.769 7.634 19.925 1.00 87.38 107 LEU A CA 1
ATOM 834 C C . LEU A 1 107 ? 10.538 8.279 18.552 1.00 87.38 107 LEU A C 1
ATOM 836 O O . LEU A 1 107 ? 10.926 7.708 17.536 1.00 87.38 107 LEU A O 1
ATOM 840 N N . HIS A 1 108 ? 9.963 9.482 18.511 1.00 83.06 108 HIS A N 1
ATOM 841 C CA . HIS A 1 108 ? 9.786 10.229 17.267 1.00 83.06 108 HIS A CA 1
ATOM 842 C C . HIS A 1 108 ? 11.133 10.641 16.648 1.00 83.06 108 HIS A C 1
ATOM 844 O O . HIS A 1 108 ? 11.299 10.570 15.432 1.00 83.06 108 HIS A O 1
ATOM 850 N N . ALA A 1 109 ? 12.103 11.047 17.473 1.00 81.88 109 ALA A N 1
ATOM 851 C CA . ALA A 1 109 ? 13.444 11.430 17.025 1.00 81.88 109 ALA A CA 1
ATOM 852 C C . ALA A 1 109 ? 14.320 10.234 16.607 1.00 81.88 109 ALA A C 1
ATOM 854 O O . ALA A 1 109 ? 15.209 10.397 15.779 1.00 81.88 109 ALA A O 1
ATOM 855 N N . HIS A 1 110 ? 14.059 9.043 17.155 1.00 81.88 110 HIS A N 1
ATOM 856 C CA . HIS A 1 110 ? 14.812 7.810 16.877 1.00 81.88 110 HIS A CA 1
ATOM 857 C C . HIS A 1 110 ? 14.089 6.877 15.903 1.00 81.88 110 HIS A C 1
ATOM 859 O O . HIS A 1 110 ? 14.460 5.712 15.754 1.00 81.88 110 HIS A O 1
ATOM 865 N N . ARG A 1 111 ? 13.035 7.363 15.243 1.00 77.62 111 ARG A N 1
ATOM 866 C CA . ARG A 1 111 ? 12.330 6.586 14.232 1.00 77.62 111 ARG A CA 1
ATOM 867 C C . ARG A 1 111 ? 13.269 6.333 13.054 1.00 77.62 111 ARG A C 1
ATOM 869 O O . ARG A 1 111 ? 13.863 7.269 12.529 1.00 77.62 111 ARG A O 1
ATOM 876 N N . GLU A 1 112 ? 13.369 5.077 12.623 1.00 71.94 112 GLU A N 1
ATOM 877 C CA . GLU A 1 112 ? 14.161 4.705 11.451 1.00 71.94 112 GLU A CA 1
ATOM 878 C C . GLU A 1 112 ? 13.639 5.457 10.215 1.00 71.94 112 GLU A C 1
ATOM 880 O O . GLU A 1 112 ? 12.512 5.246 9.754 1.00 71.94 112 GLU A O 1
ATOM 885 N N . VAL A 1 113 ? 14.456 6.377 9.704 1.00 67.19 113 VAL A N 1
ATOM 886 C CA . VAL A 1 113 ? 14.214 7.070 8.441 1.00 67.19 113 VAL A CA 1
ATOM 887 C C . VAL A 1 113 ? 14.937 6.273 7.370 1.00 67.19 113 VAL A C 1
ATOM 889 O O . VAL A 1 113 ? 16.148 6.383 7.201 1.00 67.19 113 VAL A O 1
ATOM 892 N N . LYS A 1 114 ? 14.196 5.421 6.665 1.00 49.09 114 LYS A N 1
ATOM 893 C CA . LYS A 1 114 ? 14.744 4.697 5.523 1.00 49.09 114 LYS A CA 1
ATOM 894 C C . LYS A 1 114 ? 14.775 5.632 4.319 1.00 49.09 114 LYS A C 1
ATOM 896 O O . LYS A 1 114 ? 13.759 5.826 3.653 1.00 49.09 114 LYS A O 1
ATOM 901 N N . GLU A 1 115 ? 15.937 6.210 4.051 1.00 42.88 115 GLU A N 1
ATOM 902 C CA . GLU A 1 115 ? 16.198 6.880 2.782 1.00 42.88 115 GLU A CA 1
ATOM 903 C C . GLU A 1 115 ? 16.343 5.806 1.701 1.00 42.88 115 GLU A C 1
ATOM 905 O O . GLU A 1 115 ? 17.212 4.938 1.760 1.00 42.88 115 GLU A O 1
ATOM 910 N N . VAL A 1 116 ? 15.415 5.806 0.748 1.00 37.78 116 VAL A N 1
ATOM 911 C CA . VAL A 1 116 ? 15.458 4.908 -0.404 1.00 37.78 116 VAL A CA 1
ATOM 912 C C . VAL A 1 116 ? 15.943 5.731 -1.581 1.00 37.78 116 VAL A C 1
ATOM 914 O O . VAL A 1 116 ? 15.231 6.617 -2.059 1.00 37.78 116 VAL A O 1
ATOM 917 N N . GLU A 1 117 ? 17.158 5.446 -2.041 1.00 32.72 117 GLU A N 1
ATOM 918 C CA . GLU A 1 117 ? 17.665 5.999 -3.291 1.00 32.72 117 GLU A CA 1
ATOM 919 C C . GLU A 1 117 ? 16.740 5.556 -4.428 1.00 32.72 117 GLU A C 1
ATOM 921 O O . GLU A 1 117 ? 16.553 4.364 -4.679 1.00 32.72 117 GLU A O 1
ATOM 926 N N . HIS A 1 118 ? 16.116 6.522 -5.101 1.00 38.72 118 HIS A N 1
ATOM 927 C CA . HIS A 1 118 ? 15.274 6.255 -6.256 1.00 38.72 118 HIS A CA 1
ATOM 928 C C . HIS A 1 118 ? 15.731 7.112 -7.434 1.00 38.72 118 HIS A C 1
ATOM 930 O O . HIS A 1 118 ? 16.002 8.308 -7.305 1.00 38.72 118 HIS A O 1
ATOM 936 N N . LEU A 1 119 ? 15.784 6.503 -8.616 1.00 30.34 119 LEU A N 1
ATOM 937 C CA . LEU A 1 119 ? 16.015 7.236 -9.851 1.00 30.34 119 LEU A CA 1
ATOM 938 C C . LEU A 1 119 ? 14.785 8.102 -10.147 1.00 30.34 119 LEU A C 1
ATOM 940 O O . LEU A 1 119 ? 13.644 7.636 -10.112 1.00 30.34 119 LEU A O 1
ATOM 944 N N . LYS A 1 120 ? 15.015 9.389 -10.409 1.00 39.19 120 LYS A N 1
ATOM 945 C CA . LYS A 1 120 ? 13.976 10.358 -10.763 1.00 39.19 120 LYS A CA 1
ATOM 946 C C . LYS A 1 120 ? 14.112 10.720 -12.237 1.00 39.19 120 LYS A C 1
ATOM 948 O O . LYS A 1 120 ? 15.054 11.407 -12.625 1.00 39.19 120 LYS A O 1
ATOM 953 N N . LYS A 1 121 ? 13.136 10.314 -13.049 1.00 39.41 121 LYS A N 1
ATOM 954 C CA . LYS A 1 121 ? 12.976 10.772 -14.436 1.00 39.41 121 LYS A CA 1
ATOM 955 C C . LYS A 1 121 ? 12.730 12.283 -14.419 1.00 39.41 121 LYS A C 1
ATOM 957 O O . LYS A 1 121 ? 11.692 12.741 -13.939 1.00 39.41 121 LYS A O 1
ATOM 962 N N . GLN A 1 122 ? 13.689 13.080 -14.893 1.00 42.78 122 GLN A N 1
ATOM 963 C CA . GLN A 1 122 ? 13.420 14.488 -15.174 1.00 42.78 122 GLN A CA 1
ATOM 964 C C . GLN A 1 122 ? 12.545 14.545 -16.426 1.00 42.78 122 GLN A C 1
ATOM 966 O O . GLN A 1 122 ? 12.979 14.178 -17.516 1.00 42.78 122 GLN A O 1
ATOM 971 N N . GLY A 1 123 ? 11.287 14.958 -16.265 1.00 47.84 123 GLY A N 1
ATOM 972 C CA . GLY A 1 123 ? 10.446 15.298 -17.411 1.00 47.84 123 GLY A CA 1
ATOM 973 C C . GLY A 1 123 ? 11.061 16.461 -18.203 1.00 47.84 123 GLY A C 1
ATOM 974 O O . GLY A 1 123 ? 11.870 17.209 -17.645 1.00 47.84 123 GLY A O 1
ATOM 975 N N . PRO A 1 124 ? 10.683 16.651 -19.480 1.00 45.91 124 PRO A N 1
ATOM 976 C CA . PRO A 1 124 ? 11.121 17.808 -20.251 1.00 45.91 124 PRO A CA 1
ATOM 977 C C . PRO A 1 124 ? 10.752 19.067 -19.466 1.00 45.91 124 PRO A C 1
ATOM 979 O O . PRO A 1 124 ? 9.580 19.287 -19.145 1.00 45.91 124 PRO A O 1
ATOM 982 N N . GLY A 1 125 ? 11.760 19.850 -19.080 1.00 43.12 125 GLY A N 1
ATOM 983 C CA . GLY A 1 125 ? 11.558 21.062 -18.302 1.00 43.12 125 GLY A CA 1
ATOM 984 C C . GLY A 1 125 ? 10.553 21.955 -19.018 1.00 43.12 125 GLY A C 1
ATOM 985 O O . GLY A 1 125 ? 10.834 22.464 -20.099 1.00 43.12 125 GLY A O 1
ATOM 986 N N . ARG A 1 126 ? 9.370 22.159 -18.426 1.00 43.12 126 ARG A N 1
ATOM 987 C CA . ARG A 1 126 ? 8.520 23.288 -18.806 1.00 43.12 126 ARG A CA 1
ATOM 988 C C . ARG A 1 126 ? 9.308 24.543 -18.450 1.00 43.12 126 ARG A C 1
ATOM 990 O O . ARG A 1 126 ? 9.298 24.977 -17.299 1.00 43.12 126 ARG A O 1
ATOM 997 N N . SER A 1 127 ? 10.019 25.096 -19.429 1.00 40.69 127 SER A N 1
ATOM 998 C CA . SER A 1 127 ? 10.570 26.440 -19.356 1.00 40.69 127 SER A CA 1
ATOM 999 C C . SER A 1 127 ? 9.411 27.375 -19.031 1.00 40.69 127 SER A C 1
ATOM 1001 O O . SER A 1 127 ? 8.508 27.559 -19.848 1.00 40.69 127 SER A O 1
ATOM 1003 N N . LYS A 1 128 ? 9.387 27.919 -17.814 1.00 43.69 128 LYS A N 1
ATOM 1004 C CA . LYS A 1 128 ? 8.482 29.012 -17.472 1.00 43.69 128 LYS A CA 1
ATOM 1005 C C . LYS A 1 128 ? 8.910 30.206 -18.320 1.00 43.69 128 LYS A C 1
ATOM 1007 O O . LYS A 1 128 ? 9.913 30.844 -18.017 1.00 43.69 128 LYS A O 1
ATOM 1012 N N . THR A 1 129 ? 8.194 30.475 -19.405 1.00 41.91 129 THR A N 1
ATOM 1013 C CA . THR A 1 129 ? 8.310 31.738 -20.129 1.00 41.91 129 THR A CA 1
ATOM 1014 C C . THR A 1 129 ? 7.904 32.863 -19.172 1.00 41.91 129 THR A C 1
ATOM 1016 O O . THR A 1 129 ? 6.816 32.801 -18.594 1.00 41.91 129 THR A O 1
ATOM 1019 N N . PRO A 1 130 ? 8.758 33.873 -18.940 1.00 43.09 130 PRO A N 1
ATOM 1020 C CA . PRO A 1 130 ? 8.389 34.998 -18.099 1.00 43.09 130 PRO A CA 1
ATOM 1021 C C . PRO A 1 130 ? 7.368 35.859 -18.850 1.00 43.09 130 PRO A C 1
ATOM 1023 O O . PRO A 1 130 ? 7.634 36.328 -19.957 1.00 43.09 130 PRO A O 1
ATOM 1026 N N . HIS A 1 131 ? 6.199 36.080 -18.247 1.00 39.38 131 HIS A N 1
ATOM 1027 C CA . HIS A 1 131 ? 5.293 37.136 -18.687 1.00 39.38 131 HIS A CA 1
ATOM 1028 C C . HIS A 1 131 ? 5.987 38.484 -18.460 1.00 39.38 131 HIS A C 1
ATOM 1030 O O . HIS A 1 131 ? 6.188 38.899 -17.317 1.00 39.38 131 HIS A O 1
ATOM 1036 N N . LYS A 1 132 ? 6.372 39.158 -19.550 1.00 43.44 132 LYS A N 1
ATOM 1037 C CA . LYS A 1 132 ? 6.666 40.593 -19.514 1.00 43.44 132 LYS A CA 1
ATOM 1038 C C . LYS A 1 132 ? 5.367 41.333 -19.183 1.00 43.44 132 LYS A C 1
ATOM 1040 O O . LYS A 1 132 ? 4.348 41.076 -19.824 1.00 43.44 132 LYS A O 1
ATOM 1045 N N . LYS A 1 133 ? 5.431 42.176 -18.152 1.00 44.41 133 LYS A N 1
ATOM 1046 C CA . LYS A 1 133 ? 4.459 43.243 -17.898 1.00 44.41 133 LYS A CA 1
ATOM 1047 C C . LYS A 1 133 ? 4.618 44.343 -18.938 1.00 44.41 133 LYS A C 1
ATOM 1049 O O . LYS A 1 133 ? 5.769 44.518 -19.404 1.00 44.41 133 LYS A O 1
#

Organism: NCBI:txid1070528

pLDDT: mean 75.83, std 17.41, range [30.34, 94.81]

Foldseek 3Di:
DDPVVVVVVVVVVVVVVVVVVVVVVVVVVVVVVVVVVVVVVVVVVVVVCVVVVVQQPWDDDDHDIDHDDDDDDDDDQDLVNVLVVLVVVCVVVVHDPVVSVVVSVVCVVPPDDDDDDDDDDDDDDPPPDDDDD

Sequence (133 aa):
MSEAETKRLLGEAVRSWIHMDNLCENHAVQATKAREIRAKHEQDAITYMKALKYDKSTIQVSGAVLELQTKSVASAPTWGFLEKEIVAWSATSGVTPVQTQSLLKWLHAHREVKEVEHLKKQGPGRSKTPHKK

Secondary structure (DSSP, 8-state):
--HHHHHHHHHHHHHHHHHHHHHHHHHHHHHHHHHHHHHHHHHHHHHHHHHTT-TT--EEETTEEE------------HHHHHHHHHHHHHHHT--HHHHHHHHHHHHHTS----------------------